Protein AF-A0A0F3H3U4-F1 (afdb_monomer)

pLDDT: mean 88.51, std 10.35, range [51.12, 97.12]

Solvent-accessible surface area (backbone atoms only — not comparable to full-atom values): 5027 Å² total; per-residue (Å²): 132,94,80,86,86,79,57,96,44,73,64,53,34,50,51,51,58,63,69,60,43,81,48,78,76,36,82,74,45,77,54,96,66,27,36,33,30,38,42,56,74,34,28,34,35,37,49,61,88,67,67,86,79,61,94,84,40,64,74,68,64,65,38,88,78,39,45,72,27,75,42,66,65,66,40,51,53,69,74,77,109

Mean predicted aligned error: 6.81 Å

Organism: NCBI:txid29290

Sequence (81 aa):
RKEIVKGATIEEVRVKIEESGRFDPELVQTVENYNIIKYGKVFYALPMSLGQIDFTNETQLNQTDILKGTGYDEVFIRLCL

Secondary structure (DSSP, 8-state):
-------SSHHHHHHHHHHH--PPPEEEEEETTEEEEEETTEEEEEEGGG-S--TT-HHHHTSTT-EEESSHHHHHHHHH-

Nearest PDB structures (foldseek):
  7qgr-assembly1_t  TM=4.166E-01  e=1.366E+00  Escherichia coli
  6bu8-assembly1_Z  TM=4.166E-01  e=1.366E+00  Escherichia coli K-12
  5f4h-assembly1_B  TM=5.392E-01  e=8.657E+00  Saccharolobus islandicus L.S.2.15

Structure (mmCIF, N/CA/C/O backbone):
data_AF-A0A0F3H3U4-F1
#
_entry.id   AF-A0A0F3H3U4-F1
#
loop_
_atom_site.group_PDB
_atom_site.id
_atom_site.type_symbol
_atom_site.label_atom_id
_atom_site.label_alt_id
_atom_site.label_comp_id
_atom_site.label_asym_id
_atom_site.label_entity_id
_atom_site.label_seq_id
_atom_site.pdbx_PDB_ins_code
_atom_site.Cartn_x
_atom_site.Cartn_y
_atom_site.Cartn_z
_atom_site.occupancy
_atom_site.B_iso_or_equiv
_atom_site.auth_seq_id
_atom_site.auth_comp_id
_atom_site.auth_asym_id
_atom_site.auth_atom_id
_atom_site.pdbx_PDB_model_num
ATOM 1 N N . ARG A 1 1 ? -5.369 -12.963 11.515 1.00 51.12 1 ARG A N 1
ATOM 2 C CA . ARG A 1 1 ? -5.849 -12.945 12.929 1.00 51.12 1 ARG A CA 1
ATOM 3 C C . ARG A 1 1 ? -7.288 -12.428 12.906 1.00 51.12 1 ARG A C 1
ATOM 5 O O . ARG A 1 1 ? -7.507 -11.448 12.218 1.00 51.12 1 ARG A O 1
ATOM 12 N N . LYS A 1 2 ? -8.277 -13.070 13.550 1.00 53.31 2 LYS A N 1
ATOM 13 C CA . LYS A 1 2 ? -9.659 -12.540 13.564 1.00 53.31 2 LYS A CA 1
ATOM 14 C C . LYS A 1 2 ? -9.799 -11.515 14.690 1.00 53.31 2 LYS A C 1
ATOM 16 O O . LYS A 1 2 ? -9.637 -11.882 15.851 1.00 53.31 2 LYS A O 1
ATOM 21 N N . GLU A 1 3 ? -10.068 -10.261 14.346 1.00 67.12 3 GLU A N 1
ATOM 22 C CA . GLU A 1 3 ? -10.341 -9.177 15.296 1.00 67.12 3 GLU A CA 1
ATOM 23 C C . GLU A 1 3 ? -11.840 -8.848 15.266 1.00 67.12 3 GLU A C 1
ATOM 25 O O . GLU A 1 3 ? -12.446 -8.799 14.197 1.00 67.12 3 GLU A O 1
ATOM 30 N N . ILE A 1 4 ? -12.457 -8.678 16.438 1.00 80.12 4 ILE A N 1
ATOM 31 C CA . ILE A 1 4 ? -13.884 -8.349 16.561 1.00 80.12 4 ILE A CA 1
ATOM 32 C C . ILE A 1 4 ? -13.994 -6.874 16.940 1.00 80.12 4 ILE A C 1
ATOM 34 O O . ILE A 1 4 ? -13.658 -6.503 18.066 1.00 80.12 4 ILE A O 1
ATOM 38 N N . VAL A 1 5 ? -14.494 -6.046 16.020 1.00 83.00 5 VAL A N 1
ATOM 39 C CA . VAL A 1 5 ? -14.781 -4.628 16.281 1.00 83.00 5 VAL A CA 1
ATOM 40 C C . VAL A 1 5 ? -16.153 -4.498 16.946 1.00 83.00 5 VAL A C 1
ATOM 42 O O . VAL A 1 5 ? -17.136 -5.064 16.470 1.00 83.00 5 VAL A O 1
ATOM 45 N N . LYS A 1 6 ? -16.224 -3.766 18.064 1.00 89.62 6 LYS A N 1
ATOM 46 C CA . LYS A 1 6 ? -17.458 -3.511 18.828 1.00 89.62 6 LYS A CA 1
ATOM 47 C C . LYS A 1 6 ? -17.756 -2.010 18.886 1.00 89.62 6 LYS A C 1
ATOM 49 O O . LYS A 1 6 ? -16.834 -1.211 19.068 1.00 89.62 6 LYS A O 1
ATOM 54 N N . GLY A 1 7 ? -19.035 -1.648 18.816 1.00 92.31 7 GLY A N 1
ATOM 55 C CA . GLY A 1 7 ? -19.530 -0.278 18.978 1.00 92.31 7 GLY A CA 1
ATOM 56 C C . GLY A 1 7 ? -21.006 -0.261 19.377 1.00 92.31 7 GLY A C 1
ATOM 57 O O . GLY A 1 7 ? -21.703 -1.259 19.189 1.00 92.31 7 GLY A O 1
ATOM 58 N N . ALA A 1 8 ? -21.461 0.844 19.969 1.00 93.31 8 ALA A N 1
ATOM 59 C CA . ALA A 1 8 ? -22.841 1.020 20.421 1.00 93.31 8 ALA A CA 1
ATOM 60 C C . ALA A 1 8 ? -23.795 1.378 19.268 1.00 93.31 8 ALA A C 1
ATOM 62 O O . ALA A 1 8 ? -24.998 1.140 19.363 1.00 93.31 8 ALA A O 1
ATOM 63 N N . THR A 1 9 ? -23.263 1.919 18.169 1.00 96.06 9 THR A N 1
ATOM 64 C CA . THR A 1 9 ? -24.012 2.234 16.946 1.00 96.06 9 THR A CA 1
ATOM 65 C C . THR A 1 9 ? -23.308 1.683 15.708 1.00 96.06 9 THR A C 1
ATOM 67 O O . THR A 1 9 ? -22.109 1.400 15.724 1.00 96.06 9 THR A O 1
ATOM 70 N N . ILE A 1 10 ? -24.056 1.559 14.607 1.00 90.44 10 ILE A N 1
ATOM 71 C CA . ILE A 1 10 ? -23.505 1.163 13.301 1.00 90.44 10 ILE A CA 1
ATOM 72 C C . ILE A 1 10 ? -22.421 2.148 12.846 1.00 90.44 10 ILE A C 1
ATOM 74 O O . ILE A 1 10 ? -21.406 1.721 12.301 1.00 90.44 10 ILE A O 1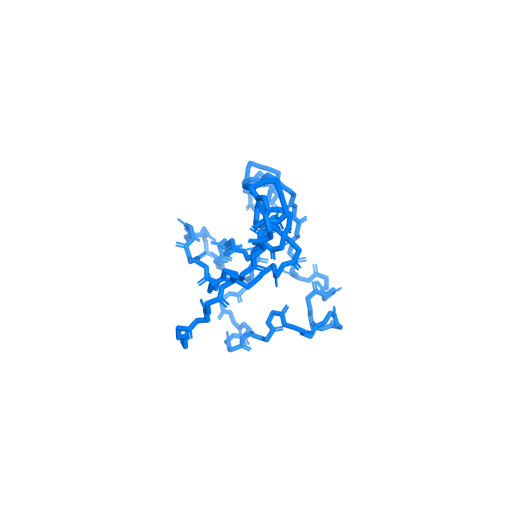
ATOM 78 N N . GLU A 1 11 ? -22.612 3.442 13.110 1.00 92.44 11 GLU A N 1
ATOM 79 C CA . GLU A 1 11 ? -21.649 4.479 12.737 1.00 92.44 11 GLU A CA 1
ATOM 80 C C . GLU A 1 11 ? -20.342 4.339 13.524 1.00 92.44 11 GLU A C 1
ATOM 82 O O . GLU A 1 11 ? -19.259 4.368 12.952 1.00 92.44 11 GLU A O 1
ATOM 87 N N . GLU A 1 12 ? -20.425 4.079 14.829 1.00 90.69 12 GLU A N 1
ATOM 88 C CA . GLU A 1 12 ? -19.241 3.851 15.660 1.00 90.69 12 GLU A CA 1
ATOM 89 C C . GLU A 1 12 ? -18.458 2.611 15.204 1.00 90.69 12 GLU A C 1
ATOM 91 O O . GLU A 1 12 ? -17.228 2.622 15.165 1.00 90.69 12 GLU A O 1
ATOM 96 N N . VAL A 1 13 ? -19.161 1.537 14.827 1.00 88.31 13 VAL A N 1
ATOM 97 C CA . VAL A 1 13 ? -18.526 0.332 14.276 1.00 88.31 13 VAL A CA 1
ATOM 98 C C . VAL A 1 13 ? -17.857 0.636 12.937 1.00 88.31 13 VAL A C 1
ATOM 100 O O . VAL A 1 13 ? -16.719 0.220 12.734 1.00 88.31 13 VAL A O 1
ATOM 103 N N . ARG A 1 14 ? -18.523 1.375 12.041 1.00 83.62 14 ARG A N 1
ATOM 104 C CA . ARG A 1 14 ? -17.964 1.780 10.745 1.00 83.62 14 ARG A CA 1
ATOM 105 C C . ARG A 1 14 ? -16.693 2.607 10.930 1.00 83.62 14 ARG A C 1
ATOM 107 O O . ARG A 1 14 ? -15.667 2.249 10.360 1.00 83.62 14 ARG A O 1
ATOM 114 N N . VAL A 1 15 ? -16.745 3.648 11.760 1.00 83.50 15 VAL A N 1
ATOM 115 C CA . VAL A 1 15 ? -15.590 4.504 12.060 1.00 83.50 15 VAL A CA 1
ATOM 116 C C . VAL A 1 15 ? -14.439 3.665 12.601 1.00 83.50 15 VAL A C 1
ATOM 118 O O . VAL A 1 15 ? -13.347 3.731 12.057 1.00 83.50 15 VAL A O 1
ATOM 121 N N . LYS A 1 16 ? -14.686 2.770 13.565 1.00 81.00 16 LYS A N 1
ATOM 122 C CA . LYS A 1 16 ? -13.642 1.887 14.110 1.00 81.00 16 LYS A CA 1
ATOM 123 C C . LYS A 1 16 ? -13.066 0.902 13.092 1.00 81.00 16 LYS A C 1
ATOM 125 O O . LYS A 1 16 ? -11.891 0.563 13.185 1.00 81.00 16 LYS A O 1
ATOM 130 N N . ILE A 1 17 ? -13.863 0.415 12.138 1.00 78.69 17 ILE A N 1
ATOM 131 C CA . ILE A 1 17 ? -13.366 -0.420 11.031 1.00 78.69 17 ILE A CA 1
ATOM 132 C C . ILE A 1 17 ? -12.464 0.411 10.113 1.00 78.69 17 ILE A C 1
ATOM 134 O O . ILE A 1 17 ? -11.396 -0.051 9.716 1.00 78.69 17 ILE A O 1
ATOM 138 N N . GLU A 1 18 ? -12.872 1.636 9.792 1.00 72.44 18 GLU A N 1
ATOM 139 C CA . GLU A 1 18 ? -12.097 2.536 8.939 1.00 72.44 18 GLU A CA 1
ATOM 140 C C . GLU A 1 18 ? -10.813 3.038 9.620 1.00 72.44 18 GLU A C 1
ATOM 142 O O . GLU A 1 18 ? -9.776 3.108 8.965 1.00 72.44 18 GLU A O 1
ATOM 147 N N . GLU A 1 19 ? -10.864 3.337 10.921 1.00 69.56 19 GLU A N 1
ATOM 148 C CA . GLU A 1 19 ? -9.731 3.758 11.760 1.00 69.56 19 GLU A CA 1
ATOM 149 C C . GLU A 1 19 ? -8.779 2.610 12.086 1.00 69.56 19 GLU A C 1
ATOM 151 O O . GLU A 1 19 ? -7.576 2.826 12.208 1.00 69.56 19 GLU A O 1
ATOM 156 N N . SER A 1 20 ? -9.301 1.385 12.213 1.00 69.50 20 SER A N 1
ATOM 157 C CA . SER A 1 20 ? -8.487 0.189 12.425 1.00 69.50 20 SER A CA 1
ATOM 158 C C . SER A 1 20 ? -7.409 0.077 11.351 1.00 69.50 20 SER A C 1
ATOM 160 O O . SER A 1 20 ? -6.300 -0.352 11.660 1.00 69.50 20 SER A O 1
ATOM 162 N N . GLY A 1 21 ? -7.709 0.462 10.100 1.00 56.97 21 GLY A N 1
ATOM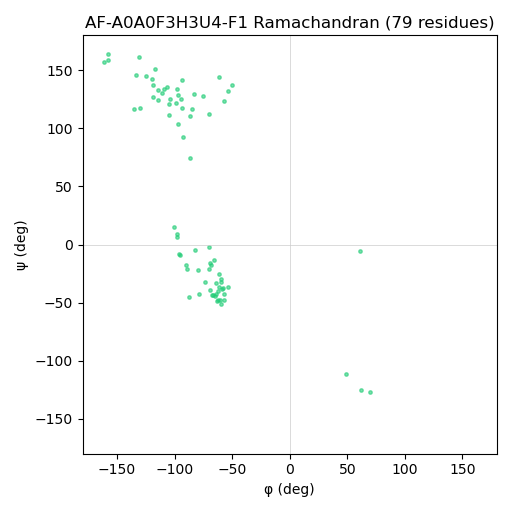 163 C CA . GLY A 1 21 ? -6.751 0.487 8.986 1.00 56.97 21 GLY A CA 1
ATOM 164 C C . GLY A 1 21 ? -6.147 -0.879 8.625 1.00 56.97 21 GLY A C 1
ATOM 165 O O . GLY A 1 21 ? -5.433 -0.993 7.633 1.00 56.97 21 GLY A O 1
ATOM 166 N N . ARG A 1 22 ? -6.452 -1.925 9.401 1.00 59.53 22 ARG A N 1
ATOM 167 C CA . ARG A 1 22 ? -5.936 -3.288 9.294 1.00 59.53 22 ARG A CA 1
ATOM 168 C C . ARG A 1 22 ? -6.787 -4.082 8.322 1.00 59.53 22 ARG A C 1
ATOM 170 O O . ARG A 1 22 ? -7.585 -4.931 8.713 1.00 59.53 22 ARG A O 1
ATOM 177 N N . PHE A 1 23 ? -6.599 -3.794 7.047 1.00 69.12 23 PHE A N 1
ATOM 178 C CA . PHE A 1 23 ? -6.891 -4.763 6.004 1.00 69.12 23 PHE A CA 1
ATOM 179 C C . PHE A 1 23 ? -5.565 -5.421 5.659 1.00 69.12 23 PHE A C 1
ATOM 181 O O . PHE A 1 23 ? -4.573 -4.716 5.482 1.00 69.12 23 PHE A O 1
ATOM 188 N N . ASP A 1 24 ? -5.521 -6.754 5.652 1.00 83.62 24 ASP A N 1
ATOM 189 C CA . ASP A 1 24 ? -4.335 -7.471 5.190 1.00 83.62 24 ASP A CA 1
ATOM 190 C C . ASP A 1 24 ? -3.919 -6.906 3.815 1.00 83.62 24 ASP A C 1
ATOM 192 O O . ASP A 1 24 ? -4.797 -6.624 2.992 1.00 83.62 24 ASP A O 1
ATOM 196 N N . PRO A 1 25 ? -2.616 -6.679 3.571 1.00 90.12 25 PRO A N 1
ATOM 197 C CA . PRO A 1 25 ? -2.153 -6.142 2.300 1.00 90.12 25 PRO A CA 1
ATOM 198 C C . PRO A 1 25 ? -2.609 -7.046 1.152 1.00 90.12 25 PRO A C 1
ATOM 200 O O . PRO A 1 25 ? -2.316 -8.242 1.124 1.00 90.12 25 PRO A O 1
ATOM 203 N N . GLU A 1 26 ? -3.333 -6.460 0.204 1.00 91.62 26 GLU A N 1
ATOM 204 C CA . GLU A 1 26 ? -3.926 -7.159 -0.931 1.00 91.62 26 GLU A CA 1
ATOM 205 C C . GLU A 1 26 ? -3.125 -6.857 -2.195 1.00 91.62 26 GLU A C 1
ATOM 207 O O . GLU A 1 26 ? -3.005 -5.699 -2.597 1.00 91.62 26 GLU A O 1
ATOM 212 N N . LEU A 1 27 ? -2.589 -7.891 -2.847 1.00 94.38 27 LEU A N 1
ATOM 213 C CA . LEU A 1 27 ? -2.004 -7.741 -4.177 1.00 94.38 27 LEU A CA 1
ATOM 214 C C . LEU A 1 27 ? -3.115 -7.477 -5.195 1.00 94.38 27 LEU A C 1
ATOM 216 O O . LEU A 1 27 ? -3.914 -8.361 -5.487 1.00 94.38 27 LEU A O 1
ATOM 220 N N . VAL A 1 28 ? -3.128 -6.265 -5.744 1.00 96.81 28 VAL A N 1
ATOM 221 C CA . VAL A 1 28 ? -4.103 -5.831 -6.750 1.00 96.81 28 VAL A CA 1
ATOM 222 C C . VAL A 1 28 ? -3.616 -6.192 -8.148 1.00 96.81 28 VAL A C 1
ATOM 224 O O . VAL A 1 28 ? -4.383 -6.702 -8.960 1.00 96.81 28 VAL A O 1
ATOM 227 N N . GLN A 1 29 ? -2.339 -5.925 -8.439 1.00 96.44 29 GLN A N 1
ATOM 228 C CA . GLN A 1 29 ? -1.747 -6.181 -9.751 1.00 96.44 29 GLN A CA 1
ATOM 229 C C . GLN A 1 29 ? -0.218 -6.230 -9.688 1.00 96.44 29 GLN A C 1
ATOM 231 O O . GLN A 1 29 ? 0.391 -5.608 -8.824 1.00 96.44 29 GLN A O 1
ATOM 236 N N . THR A 1 30 ? 0.400 -6.893 -10.660 1.00 96.25 30 THR A N 1
ATOM 237 C CA . THR A 1 30 ? 1.833 -6.781 -10.958 1.00 96.25 30 THR A CA 1
ATOM 238 C C . THR A 1 30 ? 2.015 -6.076 -12.302 1.00 96.25 30 THR A C 1
ATOM 240 O O . THR A 1 30 ? 1.363 -6.439 -13.282 1.00 96.25 30 THR A O 1
ATOM 243 N N . VAL A 1 31 ? 2.882 -5.065 -12.344 1.00 95.25 31 VAL A N 1
ATOM 244 C CA . VAL A 1 31 ? 3.203 -4.268 -13.537 1.00 95.25 31 VAL A CA 1
ATOM 245 C C . VAL A 1 31 ? 4.719 -4.209 -13.664 1.00 95.25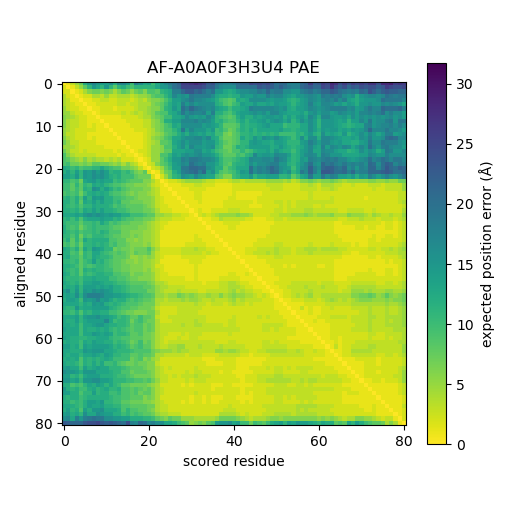 31 VAL A C 1
ATOM 247 O O . VAL A 1 31 ? 5.384 -3.673 -12.778 1.00 95.25 31 VAL A O 1
ATOM 250 N N . GLU A 1 32 ? 5.269 -4.758 -14.749 1.00 91.94 32 GLU A N 1
ATOM 251 C CA . GLU A 1 32 ? 6.719 -4.853 -14.968 1.00 91.94 32 GLU A CA 1
ATOM 252 C C . GLU A 1 32 ? 7.444 -5.434 -13.739 1.00 91.94 32 GLU A C 1
ATOM 254 O O . GLU A 1 32 ? 7.247 -6.598 -13.399 1.00 91.94 32 GLU A O 1
ATOM 259 N N . ASN A 1 33 ? 8.243 -4.613 -13.046 1.00 94.56 33 ASN A N 1
ATOM 260 C CA . ASN A 1 33 ? 9.036 -4.984 -11.875 1.00 94.56 33 ASN A CA 1
ATOM 261 C C . ASN A 1 33 ? 8.399 -4.562 -10.537 1.00 94.56 33 ASN A C 1
ATOM 263 O O . ASN A 1 33 ? 9.079 -4.564 -9.509 1.00 94.56 33 ASN A O 1
ATOM 267 N N . TYR A 1 34 ? 7.113 -4.200 -10.536 1.00 97.12 34 TYR A N 1
ATOM 268 C CA . TYR A 1 34 ? 6.391 -3.666 -9.381 1.00 97.12 34 TYR A CA 1
ATOM 269 C C . TYR A 1 34 ? 5.133 -4.469 -9.050 1.00 97.12 34 TYR A C 1
ATOM 271 O O . TYR A 1 34 ? 4.395 -4.902 -9.931 1.00 97.12 34 TYR A O 1
ATOM 279 N N . ASN A 1 35 ? 4.839 -4.579 -7.757 1.00 97.00 35 ASN A N 1
ATOM 280 C CA . ASN A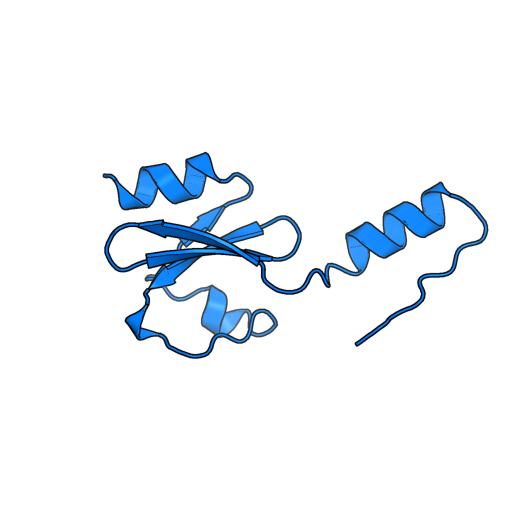 1 35 ? 3.557 -5.040 -7.238 1.00 97.00 35 ASN A CA 1
ATOM 281 C C . ASN A 1 35 ? 2.753 -3.849 -6.720 1.00 97.00 35 ASN A C 1
ATOM 283 O O . ASN A 1 35 ? 3.222 -3.116 -5.851 1.00 97.00 35 ASN A O 1
ATOM 287 N N . ILE A 1 36 ? 1.531 -3.684 -7.220 1.00 97.12 36 ILE A N 1
ATOM 288 C CA . ILE A 1 36 ? 0.550 -2.746 -6.687 1.00 97.12 36 ILE A CA 1
ATOM 289 C C . ILE A 1 36 ? -0.217 -3.451 -5.570 1.00 97.12 36 ILE A C 1
ATOM 291 O O . ILE A 1 36 ? -0.997 -4.372 -5.819 1.00 97.12 36 ILE A O 1
ATOM 295 N N . ILE A 1 37 ? 0.012 -3.015 -4.336 1.00 95.69 37 ILE A N 1
ATOM 296 C CA . ILE A 1 37 ? -0.623 -3.529 -3.126 1.00 95.69 37 ILE A CA 1
ATOM 297 C C . ILE A 1 37 ? -1.596 -2.492 -2.579 1.00 95.69 37 ILE A C 1
ATOM 299 O O . ILE A 1 37 ? -1.242 -1.324 -2.425 1.00 95.69 37 ILE A O 1
ATOM 303 N N . LYS A 1 38 ? -2.806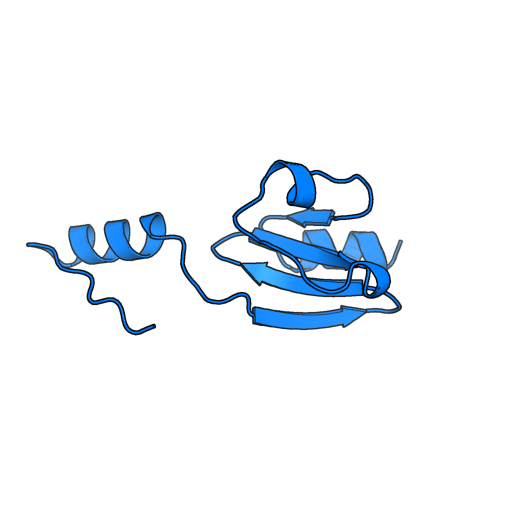 -2.911 -2.221 1.00 93.06 38 LYS A N 1
ATOM 304 C CA . LYS A 1 38 ? -3.729 -2.095 -1.437 1.00 93.06 38 LYS A CA 1
ATOM 305 C C . LYS A 1 38 ? -3.569 -2.436 0.037 1.00 93.06 38 LYS A C 1
ATOM 307 O O . LYS A 1 38 ? -3.709 -3.591 0.431 1.00 93.06 38 LYS A O 1
ATOM 312 N N . TYR A 1 39 ? -3.307 -1.426 0.854 1.00 90.62 39 TYR A N 1
ATOM 313 C CA . TYR A 1 39 ? -3.266 -1.559 2.304 1.00 90.62 39 TYR A CA 1
ATOM 314 C C . TYR A 1 39 ? -4.011 -0.382 2.934 1.00 90.62 39 TYR A C 1
ATOM 316 O O . TYR A 1 39 ? -3.669 0.787 2.738 1.00 90.62 39 TYR A O 1
ATOM 324 N N . GLY A 1 40 ? -5.106 -0.683 3.634 1.00 87.00 40 GLY A N 1
ATOM 325 C CA . GLY A 1 40 ? -6.034 0.345 4.096 1.00 87.00 40 GLY A CA 1
ATOM 326 C C . GLY A 1 40 ? -6.667 1.125 2.936 1.00 87.00 40 GLY A C 1
ATOM 327 O O . GLY A 1 40 ? -7.278 0.554 2.030 1.00 87.00 40 GLY A O 1
ATOM 328 N N . LYS A 1 41 ? -6.532 2.453 2.985 1.00 87.62 41 LYS A N 1
ATOM 329 C CA . LYS A 1 41 ? -7.031 3.397 1.966 1.00 87.62 41 LYS A CA 1
ATOM 330 C C . LYS A 1 41 ? -5.945 3.828 0.969 1.00 87.62 41 LYS A C 1
ATOM 332 O O . LYS A 1 41 ? -6.163 4.759 0.202 1.00 87.62 41 LYS A O 1
ATOM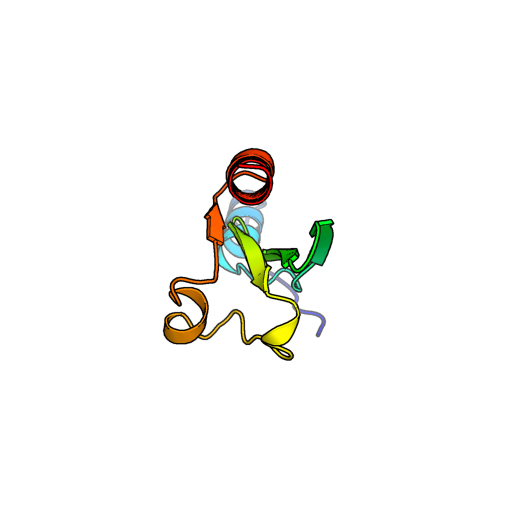 337 N N . VAL A 1 42 ? -4.778 3.185 1.009 1.00 92.06 42 VAL A N 1
ATOM 338 C CA . VAL A 1 42 ? -3.603 3.565 0.223 1.00 92.06 42 VAL A CA 1
ATOM 339 C C . VAL A 1 42 ? -3.225 2.422 -0.714 1.00 92.06 42 VAL A C 1
ATOM 341 O O . VAL A 1 42 ? -3.235 1.249 -0.335 1.00 92.06 42 VAL A O 1
ATOM 344 N N . PHE A 1 43 ? -2.895 2.780 -1.949 1.00 95.81 43 PHE A N 1
ATOM 345 C CA . PHE A 1 43 ? -2.266 1.906 -2.926 1.00 95.81 43 PHE A CA 1
ATOM 346 C C . PHE A 1 43 ? -0.766 2.173 -2.923 1.00 95.81 43 PHE A C 1
ATOM 348 O O . PHE A 1 43 ? -0.346 3.328 -2.950 1.00 95.81 43 PHE A O 1
ATOM 355 N N . TYR A 1 44 ? 0.025 1.108 -2.908 1.00 96.38 44 TYR A N 1
ATOM 356 C CA . TYR A 1 44 ? 1.480 1.136 -2.926 1.00 96.38 44 TYR A CA 1
ATOM 357 C C . TYR A 1 44 ? 1.974 0.414 -4.174 1.00 96.38 44 TYR A C 1
ATOM 359 O O . TYR A 1 44 ? 1.611 -0.741 -4.359 1.00 96.38 44 TYR A O 1
ATOM 367 N N . ALA A 1 45 ? 2.822 1.032 -4.997 1.00 97.00 45 ALA A N 1
ATOM 368 C CA . ALA A 1 45 ? 3.645 0.284 -5.944 1.00 97.00 45 ALA A CA 1
ATOM 369 C C . ALA A 1 45 ? 4.994 -0.007 -5.301 1.00 97.00 45 ALA A C 1
ATOM 371 O O . ALA A 1 45 ? 5.751 0.909 -4.977 1.00 97.00 45 ALA A O 1
ATOM 372 N N . LEU A 1 46 ? 5.278 -1.292 -5.128 1.00 96.88 46 LEU A N 1
ATOM 373 C CA . LEU A 1 46 ? 6.460 -1.800 -4.452 1.00 96.88 46 LEU A CA 1
ATOM 374 C C . LEU A 1 46 ? 7.337 -2.539 -5.465 1.00 96.88 46 LEU A C 1
ATOM 376 O O . LEU A 1 46 ? 6.844 -3.483 -6.089 1.00 96.88 46 LEU A O 1
ATOM 380 N N . PRO A 1 47 ? 8.617 -2.163 -5.628 1.00 95.69 47 PRO A N 1
ATOM 381 C CA . PRO A 1 47 ? 9.559 -2.952 -6.406 1.00 95.69 47 PRO A CA 1
ATOM 382 C C . PRO A 1 47 ? 9.594 -4.400 -5.911 1.00 95.69 47 PRO A C 1
ATOM 384 O O . PRO A 1 47 ? 9.748 -4.654 -4.714 1.00 95.69 47 PRO A O 1
ATOM 387 N N . MET A 1 48 ? 9.504 -5.367 -6.824 1.00 93.62 48 MET A N 1
ATOM 388 C CA . MET A 1 48 ? 9.544 -6.793 -6.477 1.00 93.62 48 MET A CA 1
ATOM 389 C C . MET A 1 48 ? 10.866 -7.202 -5.811 1.00 93.62 48 MET A C 1
ATOM 391 O O . MET A 1 48 ? 10.900 -8.152 -5.031 1.00 93.62 48 MET A O 1
ATOM 395 N N . SER A 1 49 ? 11.945 -6.460 -6.072 1.00 93.56 49 SER A N 1
ATOM 396 C CA . SER A 1 49 ? 13.260 -6.665 -5.462 1.00 93.56 49 SER A CA 1
ATOM 397 C C . SER A 1 49 ? 13.317 -6.349 -3.963 1.00 93.56 49 SER A C 1
ATOM 399 O O . SER A 1 49 ? 14.251 -6.802 -3.305 1.00 93.56 49 SER A O 1
ATOM 401 N N . LEU A 1 50 ? 12.350 -5.608 -3.404 1.00 90.19 50 LEU A N 1
ATOM 402 C CA . LEU A 1 50 ? 12.348 -5.264 -1.976 1.00 90.19 50 LEU A CA 1
ATOM 403 C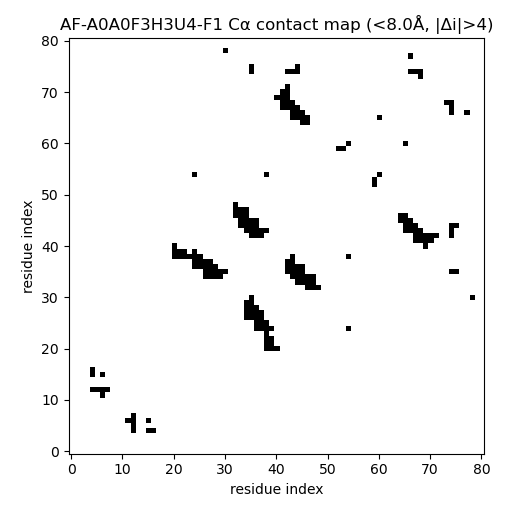 C . LEU A 1 50 ? 12.055 -6.466 -1.063 1.00 90.19 50 LEU A C 1
ATOM 405 O O . LEU A 1 50 ? 12.405 -6.437 0.115 1.00 90.19 50 LEU A O 1
ATOM 409 N N . GLY A 1 51 ? 11.428 -7.525 -1.586 1.00 87.00 51 GLY A N 1
ATOM 410 C CA . GLY A 1 51 ? 11.091 -8.713 -0.806 1.00 87.00 51 GLY A CA 1
ATOM 411 C C . GLY A 1 51 ? 9.985 -8.457 0.224 1.00 87.00 51 GLY A C 1
ATOM 412 O O . GLY A 1 51 ? 8.891 -8.018 -0.126 1.00 87.00 51 GLY A O 1
ATOM 413 N N . GLN A 1 52 ? 10.235 -8.797 1.493 1.00 88.31 52 GLN A N 1
ATOM 414 C CA . GLN A 1 52 ? 9.247 -8.645 2.564 1.00 88.31 52 GLN A CA 1
ATOM 415 C C . GLN A 1 52 ? 9.101 -7.172 2.974 1.00 88.31 52 GLN A C 1
ATOM 417 O O . GLN A 1 52 ? 10.080 -6.509 3.313 1.00 88.31 52 GLN A O 1
ATOM 422 N N . ILE A 1 53 ? 7.860 -6.685 2.988 1.00 90.88 53 ILE A N 1
ATOM 423 C CA . ILE A 1 53 ? 7.517 -5.306 3.347 1.00 90.88 53 ILE A CA 1
ATOM 424 C C . ILE A 1 53 ? 6.699 -5.292 4.633 1.00 90.88 53 ILE A C 1
ATOM 426 O O . ILE A 1 53 ? 5.726 -6.037 4.766 1.00 90.88 53 ILE A O 1
ATOM 430 N N . ASP A 1 54 ? 7.081 -4.416 5.558 1.00 90.12 54 ASP A N 1
ATOM 431 C CA . ASP A 1 54 ? 6.305 -4.101 6.748 1.00 90.12 54 ASP A CA 1
ATOM 432 C C . ASP A 1 54 ? 5.490 -2.827 6.501 1.00 90.12 54 ASP A C 1
ATOM 434 O O . ASP A 1 54 ? 6.000 -1.707 6.544 1.00 90.12 54 ASP A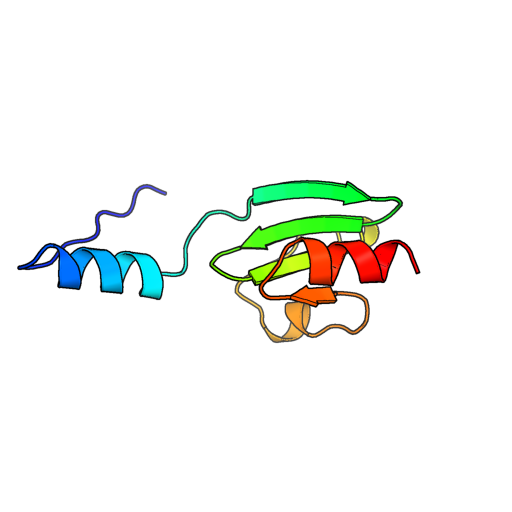 O 1
ATOM 438 N N . PHE A 1 55 ? 4.187 -2.995 6.271 1.00 88.31 55 PHE A N 1
ATOM 439 C CA . PHE A 1 55 ? 3.266 -1.881 6.037 1.00 88.31 55 PHE A CA 1
ATOM 440 C C . PHE A 1 55 ? 2.988 -1.025 7.287 1.00 88.31 55 PHE A C 1
ATOM 442 O O . PHE A 1 55 ? 2.259 -0.037 7.207 1.00 88.31 55 PHE A O 1
ATOM 449 N N . THR A 1 56 ? 3.550 -1.384 8.444 1.00 86.56 56 THR A N 1
ATOM 450 C CA . THR A 1 56 ? 3.519 -0.558 9.660 1.00 86.56 56 THR A CA 1
ATOM 451 C C . THR A 1 56 ? 4.775 0.301 9.824 1.00 86.56 56 THR A C 1
ATOM 453 O O . THR A 1 56 ? 4.800 1.201 10.661 1.00 86.56 56 THR A O 1
ATOM 456 N N . ASN A 1 57 ? 5.802 0.076 8.999 1.00 90.25 57 ASN A N 1
ATOM 457 C CA . ASN A 1 57 ? 7.047 0.830 9.024 1.00 90.25 57 ASN A CA 1
ATOM 458 C C . ASN A 1 57 ? 6.995 2.008 8.039 1.00 90.25 57 ASN A C 1
ATOM 460 O O . ASN A 1 57 ? 7.349 1.887 6.866 1.00 90.25 57 ASN A O 1
ATOM 464 N N . GLU A 1 58 ? 6.590 3.182 8.524 1.00 89.69 58 GLU A N 1
ATOM 465 C CA . GLU A 1 58 ? 6.483 4.386 7.688 1.00 89.69 58 GLU A CA 1
ATOM 466 C C . GLU A 1 58 ? 7.814 4.809 7.049 1.00 89.69 58 GLU A C 1
ATOM 468 O O . GLU A 1 58 ? 7.822 5.328 5.935 1.00 89.69 58 GLU A O 1
ATOM 473 N N . THR A 1 59 ? 8.950 4.571 7.710 1.00 92.75 59 THR A N 1
ATOM 474 C CA . THR A 1 59 ? 10.274 4.880 7.148 1.00 92.75 59 THR A CA 1
ATOM 475 C C . THR A 1 59 ? 10.550 4.039 5.905 1.00 92.75 59 THR A C 1
ATOM 477 O O . THR A 1 59 ? 11.022 4.575 4.904 1.00 92.75 59 THR A O 1
ATOM 480 N N . GLN A 1 60 ? 10.214 2.745 5.943 1.00 92.69 60 GLN A N 1
ATOM 481 C CA . GLN A 1 60 ? 10.312 1.862 4.780 1.00 92.69 60 GLN A CA 1
ATOM 482 C C . GLN A 1 60 ? 9.364 2.330 3.672 1.00 92.69 60 GLN A C 1
ATOM 484 O O . GLN A 1 60 ? 9.786 2.521 2.538 1.00 92.69 60 GLN A O 1
ATOM 489 N N . LEU A 1 61 ? 8.099 2.599 4.006 1.00 92.44 61 LEU A N 1
ATOM 490 C CA . LEU A 1 61 ? 7.079 3.008 3.034 1.00 92.44 61 LEU A CA 1
ATOM 491 C C . LEU A 1 61 ? 7.324 4.383 2.383 1.00 92.44 61 LEU A C 1
ATOM 493 O O . LEU A 1 61 ? 6.660 4.717 1.403 1.00 92.44 61 LEU A O 1
ATOM 497 N N . ASN A 1 62 ? 8.247 5.186 2.917 1.00 93.31 62 ASN A N 1
ATOM 498 C CA . ASN A 1 62 ? 8.629 6.492 2.376 1.00 93.31 62 ASN A CA 1
ATOM 499 C C . ASN A 1 62 ? 9.910 6.455 1.518 1.00 93.31 62 ASN A C 1
ATOM 501 O O . ASN A 1 62 ? 10.397 7.514 1.117 1.00 93.31 62 ASN A O 1
ATOM 505 N N . GLN A 1 63 ? 10.467 5.273 1.229 1.00 93.25 63 GLN A N 1
ATOM 506 C CA . GLN A 1 63 ? 11.583 5.134 0.287 1.00 93.25 63 GLN A CA 1
ATOM 507 C C . GLN A 1 63 ? 11.182 5.608 -1.120 1.00 93.25 63 GLN A C 1
ATOM 509 O O . GLN A 1 63 ? 10.055 5.396 -1.558 1.00 93.25 63 GLN A O 1
ATOM 514 N N . THR A 1 64 ? 12.116 6.233 -1.843 1.00 91.19 64 THR A N 1
ATOM 515 C CA . THR A 1 64 ? 11.864 6.880 -3.148 1.00 91.19 64 THR A CA 1
ATOM 516 C C . THR A 1 64 ? 11.339 5.940 -4.225 1.00 91.19 64 THR A C 1
ATOM 518 O O . THR A 1 64 ? 10.594 6.372 -5.101 1.00 91.19 64 THR A O 1
ATOM 521 N N . ASP A 1 65 ? 11.714 4.667 -4.147 1.00 92.88 65 ASP A N 1
ATOM 522 C CA . ASP A 1 65 ? 11.346 3.657 -5.136 1.00 92.88 65 ASP A CA 1
ATOM 523 C C . ASP A 1 65 ? 9.944 3.089 -4.877 1.00 92.88 65 ASP A C 1
ATOM 525 O O . ASP A 1 65 ? 9.448 2.302 -5.677 1.00 92.88 65 ASP A O 1
ATOM 529 N N . ILE A 1 66 ? 9.296 3.481 -3.773 1.00 95.38 66 ILE A N 1
ATOM 530 C CA . ILE A 1 66 ? 7.920 3.121 -3.440 1.00 95.38 66 ILE A CA 1
ATOM 531 C C . ILE A 1 66 ? 7.003 4.270 -3.835 1.00 95.38 66 ILE A C 1
ATOM 533 O O . ILE A 1 66 ? 7.115 5.396 -3.344 1.00 95.38 66 ILE A O 1
ATOM 537 N N . LEU A 1 67 ? 6.038 3.972 -4.698 1.00 95.81 67 LEU A N 1
ATOM 538 C CA . LEU A 1 67 ? 4.984 4.922 -5.029 1.00 95.81 67 LEU A CA 1
ATOM 539 C C . LEU A 1 67 ? 3.793 4.672 -4.116 1.00 95.81 67 LEU A C 1
ATOM 541 O O . LEU A 1 67 ? 3.457 3.524 -3.839 1.00 95.81 67 LEU A O 1
ATOM 545 N N . LYS A 1 68 ? 3.129 5.740 -3.683 1.00 95.25 68 LYS A N 1
ATOM 546 C CA . LYS A 1 68 ? 1.893 5.667 -2.905 1.00 95.25 68 LYS A CA 1
ATOM 547 C C . LYS A 1 68 ? 0.854 6.625 -3.466 1.00 95.25 68 LYS A C 1
ATOM 549 O O . LYS A 1 68 ? 1.218 7.703 -3.933 1.00 95.25 68 LYS A O 1
ATOM 554 N N . GLY A 1 69 ? -0.408 6.229 -3.400 1.00 95.44 69 GLY A N 1
ATOM 555 C CA . GLY A 1 69 ? -1.543 7.012 -3.877 1.00 95.44 69 GLY A CA 1
ATOM 556 C C . GLY A 1 69 ? -2.840 6.585 -3.203 1.00 95.44 69 GLY A C 1
ATOM 557 O O . GLY A 1 69 ? -2.916 5.525 -2.581 1.00 95.44 69 GLY A O 1
ATOM 558 N N . THR A 1 70 ? -3.867 7.421 -3.304 1.00 94.06 70 THR A N 1
ATOM 559 C CA . THR A 1 70 ? -5.202 7.095 -2.755 1.00 94.06 70 THR A CA 1
ATOM 560 C C . THR A 1 70 ? -6.088 6.381 -3.774 1.00 94.06 70 THR A C 1
ATOM 562 O O . THR A 1 70 ? -7.053 5.716 -3.397 1.00 94.06 70 THR A O 1
ATOM 565 N N . GLY A 1 71 ? -5.733 6.467 -5.059 1.00 95.50 71 GLY A N 1
ATOM 566 C CA . GLY A 1 71 ? -6.366 5.737 -6.152 1.00 95.50 71 GLY A CA 1
ATOM 567 C C . GLY A 1 71 ? -5.401 4.774 -6.838 1.00 95.50 71 GLY A C 1
ATOM 568 O O . GLY A 1 71 ? -4.199 5.019 -6.911 1.00 95.50 71 GLY A O 1
ATOM 569 N N . TYR A 1 72 ? -5.946 3.688 -7.382 1.00 95.31 72 TYR A N 1
ATOM 570 C CA . TYR A 1 72 ? -5.181 2.737 -8.186 1.00 95.31 72 TYR A CA 1
ATOM 571 C C . TYR A 1 72 ? -4.567 3.408 -9.429 1.00 95.31 72 TYR A C 1
ATOM 573 O O . TYR A 1 72 ? -3.366 3.273 -9.651 1.00 95.31 72 TYR A O 1
ATOM 581 N N . ASP A 1 73 ? -5.352 4.190 -10.183 1.00 96.25 73 ASP A N 1
ATOM 582 C CA . ASP A 1 73 ? -4.897 4.822 -11.433 1.00 96.25 73 ASP A CA 1
ATOM 583 C C . ASP A 1 73 ? -3.727 5.788 -11.207 1.00 96.25 73 ASP A C 1
ATOM 585 O O . ASP A 1 73 ? -2.798 5.846 -12.009 1.00 96.25 73 ASP A O 1
ATOM 589 N N . GLU A 1 74 ? -3.743 6.509 -10.082 1.00 95.06 74 GLU A N 1
ATOM 590 C CA . GLU A 1 74 ? -2.679 7.434 -9.676 1.00 95.06 74 GLU A CA 1
ATOM 591 C C . GLU A 1 74 ? -1.324 6.722 -9.579 1.00 95.06 74 GLU A C 1
ATOM 593 O O . GLU A 1 74 ? -0.301 7.240 -10.028 1.00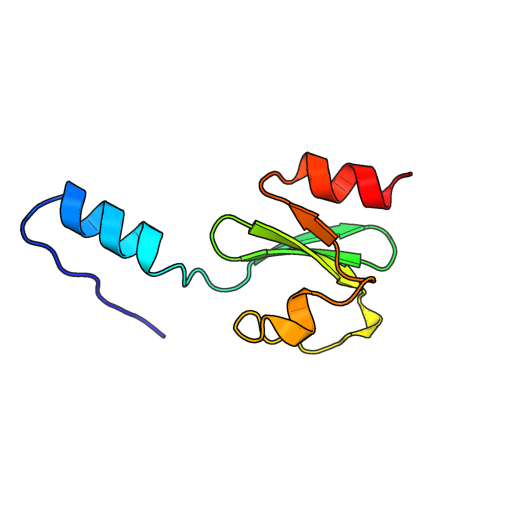 95.06 74 GLU A O 1
ATOM 598 N N . VAL A 1 75 ? -1.320 5.520 -9.002 1.00 96.06 75 VAL A N 1
ATOM 599 C CA . VAL A 1 75 ? -0.113 4.709 -8.837 1.00 96.06 75 VAL A CA 1
ATOM 600 C C . VAL A 1 75 ? 0.247 4.003 -10.142 1.00 96.06 75 VAL A C 1
ATOM 602 O O . VAL A 1 75 ? 1.413 3.996 -10.527 1.00 96.06 75 VAL A O 1
ATOM 605 N N . PHE A 1 76 ? -0.746 3.451 -10.841 1.00 95.88 76 PHE A N 1
ATOM 606 C CA . PHE A 1 76 ? -0.558 2.707 -12.084 1.00 95.88 76 PHE A CA 1
ATOM 607 C C . PHE A 1 76 ? 0.042 3.573 -13.197 1.00 95.88 76 PHE A C 1
ATOM 609 O O . PHE A 1 76 ? 1.042 3.191 -13.799 1.00 95.88 76 PHE A O 1
ATOM 616 N N . ILE A 1 77 ? -0.500 4.775 -13.425 1.00 95.44 77 ILE A N 1
ATOM 617 C CA . ILE A 1 77 ? -0.013 5.689 -14.470 1.00 95.44 77 ILE A CA 1
ATOM 618 C C . ILE A 1 77 ? 1.466 6.025 -14.258 1.00 95.44 77 ILE A C 1
ATOM 620 O O . ILE A 1 77 ? 2.222 6.084 -15.220 1.00 95.44 77 ILE A O 1
ATOM 624 N N . ARG A 1 78 ? 1.910 6.181 -13.007 1.00 93.44 78 ARG A N 1
ATOM 625 C CA . ARG A 1 78 ? 3.314 6.482 -12.687 1.00 93.44 78 ARG A CA 1
ATOM 626 C C . ARG A 1 78 ? 4.282 5.330 -12.969 1.00 93.44 78 ARG A C 1
ATOM 628 O O . ARG A 1 78 ? 5.480 5.579 -12.989 1.00 93.44 78 ARG A O 1
ATOM 635 N N . LEU A 1 79 ? 3.789 4.106 -13.152 1.00 91.62 79 LEU A N 1
ATOM 636 C CA . LEU A 1 79 ? 4.600 2.959 -13.577 1.00 91.62 79 LEU A CA 1
ATOM 637 C C . LEU A 1 79 ? 4.671 2.819 -15.102 1.00 91.62 79 LEU A C 1
ATOM 639 O O . LEU A 1 79 ? 5.565 2.148 -15.606 1.00 91.62 79 LEU A O 1
ATOM 643 N N . CYS A 1 80 ? 3.721 3.408 -15.829 1.00 84.19 80 CYS A N 1
ATOM 644 C CA . CYS A 1 80 ? 3.633 3.316 -17.287 1.00 84.19 80 CYS A CA 1
ATOM 645 C C . CYS A 1 80 ? 4.269 4.504 -18.028 1.00 84.19 80 CYS A C 1
ATOM 647 O O . CYS A 1 80 ? 4.332 4.470 -19.258 1.00 84.19 80 CYS A O 1
ATOM 649 N N . LEU A 1 81 ? 4.676 5.552 -17.304 1.00 75.44 81 LEU A N 1
ATOM 650 C CA . LEU A 1 81 ? 5.353 6.747 -17.823 1.00 75.44 81 LEU A CA 1
ATOM 651 C C . LEU A 1 81 ? 6.873 6.595 -17.743 1.00 75.44 81 LEU A C 1
ATOM 653 O O . LEU A 1 81 ? 7.538 7.014 -18.716 1.00 75.44 81 LEU A O 1
#

Foldseek 3Di:
DDDDQDDPDPVNSVVCVLVVQDDPWAFPDDDDQWTFTDGRQKTKTDGVVVPDDDPVDVVRCPDPRIDMDSDPCVRVVVSVD

Radius of gyration: 14.75 Å; Cα contacts (8 Å, |Δi|>4): 100; chains: 1; bounding box: 37×20×38 Å